Protein AF-A0A1J3JNK0-F1 (afdb_monomer_lite)

pLDDT: mean 93.47, std 9.82, range [40.12, 98.88]

Secondary structure (DSSP, 8-state):
-TTTHHHHHHHHHTTTTTGGGS--EEEE-EEE-TTS-EEE---HHHHHHHHHHHHHHHT-S-EEEEEESS--SSS-HHHHHHHHHHHHHTTSEEEEEEES--HHHHHHHHHHS-EEEEE--

Organism: Noccaea caerulescens (NCBI:txid107243)

Foldseek 3Di:
DPPLVVLLVLLVVCPPPVVVVDQAEDEDFWDADPVRDIDGDLALVRLVVVLVSSCVSSVHQAHAEYEHADDDPVDQLLRSLVNVVVCCVVRNYVAYEYEPDDPVSQVSSCVNPNHPYYHYD

Structure (mmCIF, N/CA/C/O backbone):
data_AF-A0A1J3JNK0-F1
#
_entry.id   AF-A0A1J3JNK0-F1
#
loop_
_atom_site.group_PDB
_atom_site.id
_atom_site.type_symbol
_atom_site.label_atom_id
_atom_site.label_alt_id
_atom_site.label_comp_id
_atom_site.label_asym_id
_atom_site.label_entity_id
_atom_site.label_seq_id
_atom_site.pdbx_PDB_ins_code
_atom_site.Cartn_x
_atom_site.Cartn_y
_atom_site.Cartn_z
_atom_site.occupancy
_atom_site.B_iso_or_equiv
_atom_site.auth_seq_id
_atom_site.auth_comp_id
_atom_site.auth_asym_id
_atom_site.auth_atom_id
_atom_site.pdbx_PDB_model_num
ATOM 1 N N . TYR A 1 1 ? 0.951 12.236 2.589 1.00 40.12 1 TYR A N 1
ATOM 2 C CA . TYR A 1 1 ? 0.675 13.682 2.727 1.00 40.12 1 TYR A CA 1
ATOM 3 C C . TYR A 1 1 ? 1.169 14.125 4.089 1.00 40.12 1 TYR A C 1
ATOM 5 O O . TYR A 1 1 ? 0.855 13.430 5.047 1.00 40.12 1 TYR A O 1
ATOM 13 N N . GLY A 1 2 ? 1.976 15.198 4.141 1.00 42.94 2 GLY A N 1
ATOM 14 C CA . GLY A 1 2 ? 2.879 15.513 5.264 1.00 42.94 2 GLY A CA 1
ATOM 15 C C . GLY A 1 2 ? 3.931 14.408 5.473 1.00 42.94 2 GLY A C 1
ATOM 16 O O . GLY A 1 2 ? 3.613 13.241 5.225 1.00 42.94 2 GLY A O 1
ATOM 17 N N . PRO A 1 3 ? 5.183 14.690 5.878 1.00 57.22 3 PRO A N 1
ATOM 18 C CA . PRO A 1 3 ? 6.019 13.629 6.422 1.00 57.22 3 PRO A CA 1
ATOM 19 C C . PRO A 1 3 ? 5.355 13.160 7.725 1.00 57.22 3 PRO A C 1
ATOM 21 O O . PRO A 1 3 ? 5.449 13.811 8.757 1.00 57.22 3 PRO A O 1
ATOM 24 N N . GLU A 1 4 ? 4.591 12.069 7.625 1.00 62.75 4 GLU A N 1
ATOM 25 C CA . GLU A 1 4 ? 4.034 11.268 8.727 1.00 62.75 4 GLU A CA 1
ATOM 26 C C . GLU A 1 4 ? 2.940 11.906 9.608 1.00 62.75 4 GLU A C 1
ATOM 28 O O . GLU A 1 4 ? 2.212 11.192 10.297 1.00 62.75 4 GLU A O 1
ATOM 33 N N . THR A 1 5 ? 2.747 13.224 9.563 1.00 74.69 5 THR A N 1
ATOM 34 C CA . THR A 1 5 ? 1.834 13.937 10.475 1.00 74.69 5 THR A CA 1
ATOM 35 C C . THR A 1 5 ? 0.345 13.689 10.223 1.00 74.69 5 THR A C 1
ATOM 37 O O . THR A 1 5 ? -0.439 13.689 11.173 1.00 74.69 5 THR A O 1
ATOM 40 N N . ASN A 1 6 ? -0.069 13.423 8.980 1.00 79.44 6 ASN A N 1
ATOM 41 C CA . ASN A 1 6 ? -1.487 13.192 8.680 1.00 79.44 6 ASN A CA 1
ATOM 42 C C . ASN A 1 6 ? -2.008 11.862 9.230 1.00 79.44 6 ASN A C 1
ATOM 44 O O . ASN A 1 6 ? -3.151 11.804 9.676 1.00 79.44 6 ASN A O 1
ATOM 48 N N . GLU A 1 7 ? -1.197 10.802 9.231 1.00 81.88 7 GLU A N 1
ATOM 49 C CA . GLU A 1 7 ? -1.622 9.518 9.807 1.00 81.88 7 GLU A CA 1
ATOM 50 C C . GLU A 1 7 ? -1.818 9.637 11.323 1.00 81.88 7 GLU A C 1
ATOM 52 O O . GLU A 1 7 ? -2.781 9.098 11.858 1.00 81.88 7 GLU A O 1
ATOM 57 N N . LEU A 1 8 ? -0.994 10.439 12.005 1.00 80.12 8 LEU A N 1
ATOM 58 C CA . LEU A 1 8 ? -1.169 10.732 13.431 1.00 80.12 8 LEU A CA 1
ATOM 59 C C . LEU A 1 8 ? -2.434 11.558 13.717 1.00 80.12 8 LEU A C 1
ATOM 61 O O . LEU A 1 8 ? -3.064 11.389 14.762 1.00 80.12 8 LEU A O 1
ATOM 65 N N . LEU A 1 9 ? -2.817 12.462 12.810 1.00 82.12 9 LEU A N 1
ATOM 66 C CA . LEU A 1 9 ? -4.070 13.209 12.929 1.00 82.12 9 LEU A CA 1
ATOM 67 C C . LEU A 1 9 ? -5.280 12.281 12.757 1.00 82.12 9 LEU A C 1
ATOM 69 O O . LEU A 1 9 ? -6.199 12.322 13.575 1.00 82.12 9 LEU A O 1
ATOM 73 N N . LEU A 1 10 ? -5.249 11.410 11.744 1.00 81.88 10 LEU A N 1
ATOM 74 C CA . LEU A 1 10 ? -6.286 10.398 11.534 1.00 81.88 10 LEU A CA 1
ATOM 75 C C . LEU A 1 10 ? -6.385 9.448 12.729 1.00 81.88 10 LEU A C 1
ATOM 77 O O . LEU A 1 10 ? -7.488 9.184 13.191 1.00 81.88 10 LEU A O 1
ATOM 81 N N . ALA A 1 11 ? -5.259 9.019 13.305 1.00 83.00 11 ALA A N 1
ATOM 82 C CA . ALA A 1 11 ? -5.243 8.173 14.498 1.00 83.00 11 ALA A CA 1
ATOM 83 C C . ALA A 1 11 ? -6.044 8.774 15.662 1.00 83.00 11 ALA A C 1
ATOM 85 O O . ALA A 1 11 ? -6.719 8.055 16.392 1.00 83.00 11 ALA A O 1
ATOM 86 N N . LYS A 1 12 ? -5.996 10.102 15.840 1.00 84.12 12 LYS A N 1
ATOM 87 C CA . LYS A 1 12 ? -6.796 10.794 16.861 1.00 84.12 12 LYS A CA 1
ATOM 88 C C . LYS A 1 12 ? -8.284 10.796 16.512 1.00 84.12 12 LYS A C 1
ATOM 90 O O . LYS A 1 12 ? -9.093 10.595 17.407 1.00 84.12 12 LYS A O 1
ATOM 95 N N . ALA A 1 13 ? -8.626 10.996 15.241 1.00 84.00 13 ALA A N 1
ATOM 96 C CA . ALA A 1 13 ? -10.010 11.029 14.766 1.00 84.00 13 ALA A CA 1
ATOM 97 C C . ALA A 1 13 ? -10.693 9.648 14.759 1.00 84.00 13 ALA A C 1
ATOM 99 O O . ALA A 1 13 ? -11.911 9.570 14.854 1.00 84.00 13 ALA A O 1
ATOM 100 N N . LEU A 1 14 ? -9.920 8.562 14.658 1.00 87.38 14 LEU A N 1
ATOM 101 C CA . LEU A 1 14 ? -10.429 7.185 14.625 1.00 87.38 14 LEU A CA 1
ATOM 102 C C . LEU A 1 14 ? -10.759 6.607 16.012 1.00 87.38 14 LEU A C 1
ATOM 104 O O . LEU A 1 14 ? -11.287 5.496 16.095 1.00 87.38 14 LEU A O 1
ATOM 108 N N . LYS A 1 15 ? -10.442 7.331 17.093 1.00 84.62 15 LYS A N 1
ATOM 109 C CA . LYS A 1 15 ? -10.753 6.928 18.473 1.00 84.62 15 LYS A CA 1
ATOM 110 C C . LYS A 1 15 ? -12.264 6.918 18.731 1.00 84.62 15 LYS A C 1
ATOM 112 O O . LYS A 1 15 ? -13.059 7.270 17.866 1.00 84.62 15 LYS A O 1
ATOM 117 N N . ASP A 1 16 ? -12.657 6.475 19.922 1.00 87.81 16 ASP A N 1
ATOM 118 C CA . ASP A 1 16 ? -14.047 6.516 20.404 1.00 87.81 16 ASP A CA 1
ATOM 119 C C . ASP A 1 16 ? -15.045 5.776 19.489 1.00 87.81 16 ASP A C 1
ATOM 121 O O . ASP A 1 16 ? -16.204 6.160 19.328 1.00 87.81 16 ASP A O 1
ATOM 125 N N . GLY A 1 17 ? -14.565 4.690 18.877 1.00 86.31 17 GLY A N 1
ATOM 126 C CA . GLY A 1 17 ? -15.346 3.780 18.041 1.00 86.31 17 GLY A CA 1
ATOM 127 C C . GLY A 1 17 ? -15.666 4.292 16.635 1.00 86.31 17 GLY A C 1
ATOM 128 O O . GLY A 1 17 ? -16.572 3.788 15.970 1.00 86.31 17 GLY A O 1
ATOM 129 N N . PHE A 1 18 ? -14.957 5.319 16.156 1.00 90.44 18 PHE A N 1
ATOM 130 C CA . PHE A 1 18 ? -15.099 5.781 14.773 1.00 90.44 18 PHE A CA 1
ATOM 131 C C . PHE A 1 18 ? -14.403 4.871 13.764 1.00 90.44 18 PHE A C 1
ATOM 133 O O . PHE A 1 18 ? -14.825 4.831 12.609 1.00 90.44 18 PHE A O 1
ATOM 140 N N . ARG A 1 19 ? -13.377 4.117 14.179 1.00 92.75 19 ARG A N 1
ATOM 141 C CA . ARG A 1 19 ? -12.633 3.213 13.293 1.00 92.75 19 ARG A CA 1
ATOM 142 C C . ARG A 1 19 ? -13.536 2.228 12.549 1.00 92.75 19 ARG A C 1
ATOM 144 O O . ARG A 1 19 ? -13.344 2.032 11.354 1.00 92.75 19 ARG A O 1
ATOM 151 N N . GLU A 1 20 ? -14.507 1.634 13.227 1.00 90.31 20 GLU A N 1
ATOM 152 C CA . GLU A 1 20 ? -15.468 0.675 12.667 1.00 90.31 20 GLU A CA 1
ATOM 153 C C . GLU A 1 20 ? -16.560 1.320 11.798 1.00 90.31 20 GLU A C 1
ATOM 155 O O . GLU A 1 20 ? -17.315 0.608 11.141 1.00 90.31 20 GLU A O 1
ATOM 160 N N . LYS A 1 21 ? -16.633 2.655 11.755 1.00 92.81 21 LYS A N 1
ATOM 161 C CA . LYS A 1 21 ? -17.615 3.414 10.963 1.00 92.81 21 LYS A CA 1
ATOM 162 C C . LYS A 1 21 ? -17.041 3.990 9.670 1.00 92.81 21 LYS A C 1
ATOM 164 O O . LYS A 1 21 ? -17.759 4.697 8.968 1.00 92.81 21 LYS A O 1
ATOM 169 N N . VAL A 1 22 ? -15.757 3.757 9.392 1.00 94.25 22 VAL A N 1
ATOM 170 C CA . VAL A 1 22 ? -15.063 4.339 8.238 1.00 94.25 22 VAL A CA 1
ATOM 171 C C . VAL A 1 22 ? -14.145 3.332 7.559 1.00 94.25 22 VAL A C 1
ATOM 173 O O . VAL A 1 22 ? -13.494 2.513 8.211 1.00 94.25 22 VAL A O 1
ATOM 176 N N . GLU A 1 23 ? -14.020 3.460 6.243 1.00 96.44 23 GLU A N 1
ATOM 177 C CA . GLU A 1 23 ? -12.984 2.804 5.460 1.00 96.44 23 GLU A CA 1
ATOM 178 C C . GLU A 1 23 ? -11.713 3.659 5.449 1.00 96.44 23 GLU A C 1
ATOM 180 O O . GLU A 1 23 ? -11.656 4.759 4.893 1.00 96.44 23 GLU A O 1
ATOM 185 N N . LEU A 1 24 ? -10.655 3.140 6.065 1.00 96.38 24 LEU A N 1
ATOM 186 C CA . LEU A 1 24 ? -9.368 3.809 6.151 1.00 96.38 24 LEU A CA 1
ATOM 187 C C . LEU A 1 24 ? -8.508 3.492 4.928 1.00 96.38 24 LEU A C 1
ATOM 189 O O . LEU A 1 24 ? -8.089 2.349 4.728 1.00 96.38 24 LEU A O 1
ATOM 193 N N . ALA A 1 25 ? -8.185 4.529 4.155 1.00 97.38 25 ALA A N 1
ATOM 194 C CA . ALA A 1 25 ? -7.277 4.438 3.022 1.00 97.38 25 ALA A CA 1
ATOM 195 C C . ALA A 1 25 ? -5.970 5.205 3.263 1.00 97.38 25 ALA A C 1
ATOM 197 O O . ALA A 1 25 ? -5.981 6.387 3.610 1.00 97.38 25 ALA A O 1
ATOM 198 N N . THR A 1 26 ? -4.830 4.561 3.014 1.00 97.00 26 THR A N 1
ATOM 199 C CA . THR A 1 26 ? -3.508 5.216 3.013 1.00 97.00 26 THR A CA 1
ATOM 200 C C . THR A 1 26 ? -2.619 4.635 1.909 1.00 97.00 26 THR A C 1
ATOM 202 O O . THR A 1 26 ? -3.039 3.751 1.159 1.00 97.00 26 THR A O 1
ATOM 205 N N . LYS A 1 27 ? -1.421 5.194 1.715 1.00 97.25 27 LYS A N 1
ATOM 206 C CA . LYS A 1 27 ? -0.563 4.899 0.559 1.00 97.25 27 LYS A CA 1
ATOM 207 C C . LYS A 1 27 ? 0.910 4.786 0.943 1.00 97.25 27 LYS A C 1
ATOM 209 O O . LYS A 1 27 ? 1.362 5.492 1.840 1.00 97.25 27 LYS A O 1
ATOM 214 N N . PHE A 1 28 ? 1.668 4.006 0.179 1.00 97.62 28 PHE A N 1
ATOM 215 C CA . PHE A 1 28 ? 3.131 3.920 0.254 1.00 97.62 28 PHE A CA 1
ATOM 216 C C . PHE A 1 28 ? 3.788 4.203 -1.094 1.00 97.62 28 PHE A C 1
ATOM 218 O O . PHE A 1 28 ? 3.117 4.386 -2.104 1.00 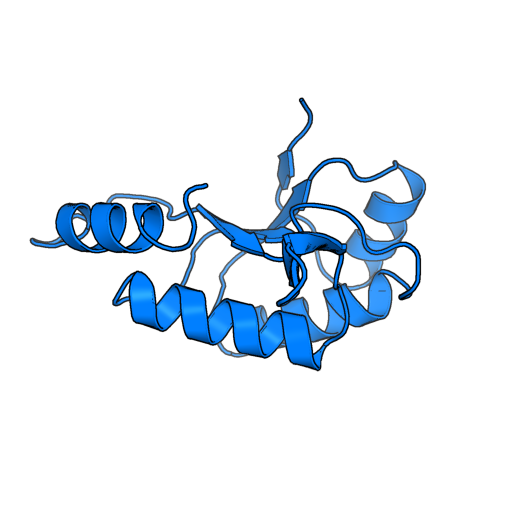97.62 28 PHE A O 1
ATOM 225 N N . GLY A 1 29 ? 5.115 4.212 -1.119 1.00 95.25 29 GLY A N 1
ATOM 226 C CA . GLY A 1 29 ? 5.885 4.136 -2.360 1.00 95.25 29 GLY A CA 1
ATOM 227 C C . GLY A 1 29 ? 6.747 5.358 -2.619 1.00 95.25 29 GLY A C 1
ATOM 228 O O . GLY A 1 29 ? 7.770 5.216 -3.264 1.00 95.25 29 GLY A O 1
ATOM 229 N N . ILE A 1 30 ? 6.396 6.534 -2.092 1.00 94.69 30 ILE A N 1
ATOM 230 C CA . ILE A 1 30 ? 7.244 7.729 -2.203 1.00 94.69 30 ILE A CA 1
ATOM 231 C C . ILE A 1 30 ? 8.230 7.756 -1.036 1.00 94.69 30 ILE A C 1
ATOM 233 O O . ILE A 1 30 ? 7.818 7.790 0.123 1.00 94.69 30 ILE A O 1
ATOM 237 N N . THR A 1 31 ? 9.520 7.797 -1.351 1.00 93.69 31 THR A N 1
ATOM 238 C CA . THR A 1 31 ? 10.613 7.934 -0.382 1.00 93.69 31 THR A CA 1
ATOM 239 C C . THR A 1 31 ? 11.250 9.312 -0.471 1.00 93.69 31 THR A C 1
ATOM 241 O O . THR A 1 31 ? 11.294 9.905 -1.547 1.00 93.69 31 THR A O 1
ATOM 244 N N . LEU A 1 32 ? 11.806 9.783 0.642 1.00 90.50 32 LEU A N 1
ATOM 245 C CA . LEU A 1 32 ? 12.672 10.956 0.696 1.00 90.50 32 LEU A CA 1
ATOM 246 C C . LEU A 1 32 ? 14.022 10.515 1.267 1.00 90.50 32 LEU A C 1
ATOM 248 O O . LEU A 1 32 ? 14.076 9.989 2.378 1.00 90.50 32 LEU A O 1
ATOM 252 N N . SER A 1 33 ? 15.094 10.669 0.498 1.00 87.44 33 SER A N 1
ATOM 253 C CA . SER A 1 33 ? 16.453 10.375 0.955 1.00 87.44 33 SER A CA 1
ATOM 254 C C . SER A 1 33 ? 16.987 11.476 1.878 1.00 87.44 33 SER A C 1
ATOM 256 O O . SER A 1 33 ? 16.424 12.568 1.970 1.00 87.44 33 SER A O 1
ATOM 258 N N . GLN A 1 34 ? 18.102 11.203 2.564 1.00 85.56 34 GLN A N 1
ATOM 259 C CA 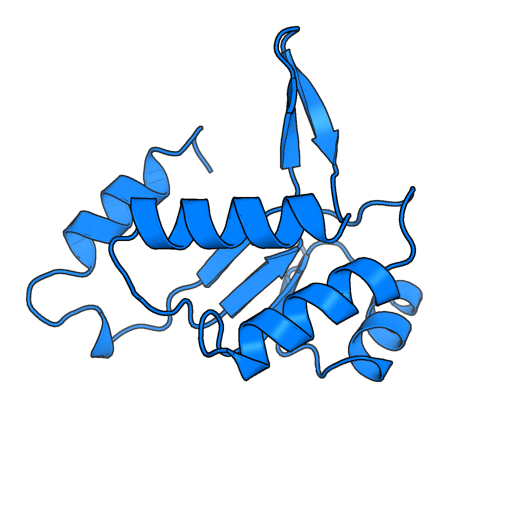. GLN A 1 34 ? 18.734 12.161 3.484 1.00 85.56 34 GLN A CA 1
ATOM 260 C C . GLN A 1 34 ? 19.202 13.451 2.792 1.00 85.56 34 GLN A C 1
ATOM 262 O O . GLN A 1 34 ? 19.210 14.506 3.416 1.00 85.56 34 GLN A O 1
ATOM 267 N N . ASP A 1 35 ? 19.547 13.385 1.504 1.00 90.62 35 ASP A N 1
ATOM 268 C CA . ASP A 1 35 ? 19.893 14.543 0.671 1.00 90.62 35 ASP A CA 1
ATOM 269 C C . ASP A 1 35 ? 18.659 15.257 0.085 1.00 90.62 35 ASP A C 1
ATOM 271 O O . ASP A 1 35 ? 18.790 16.119 -0.782 1.00 90.62 35 ASP A O 1
ATOM 275 N N . GLY A 1 36 ? 17.453 14.910 0.550 1.00 89.31 36 GLY A N 1
ATOM 276 C CA . GLY A 1 36 ? 16.204 15.566 0.169 1.00 89.31 36 GLY A CA 1
ATOM 277 C C . GLY A 1 36 ? 15.677 15.174 -1.212 1.00 89.31 36 GLY A C 1
ATOM 278 O O . GLY A 1 36 ? 14.777 15.840 -1.726 1.00 89.31 36 GLY A O 1
ATOM 279 N N . LYS A 1 37 ? 16.204 14.110 -1.830 1.00 90.81 37 LYS A N 1
ATOM 280 C CA . LYS A 1 37 ? 15.718 13.637 -3.131 1.00 90.81 37 LYS A CA 1
ATOM 281 C C . LYS A 1 37 ? 14.525 12.708 -2.967 1.00 90.81 37 LYS A C 1
ATOM 283 O O . LYS A 1 37 ? 14.501 11.813 -2.122 1.00 90.81 37 LYS A O 1
ATOM 288 N N . PHE A 1 38 ? 13.532 12.908 -3.824 1.00 92.94 38 PHE A N 1
ATOM 289 C CA . PHE A 1 38 ? 12.408 11.992 -3.922 1.00 92.94 38 PHE A CA 1
ATOM 290 C C . PHE A 1 38 ? 12.804 10.735 -4.695 1.00 92.94 38 PHE A C 1
ATOM 292 O O . PHE A 1 38 ? 13.511 10.802 -5.699 1.00 92.94 38 PHE A O 1
ATOM 299 N N . GLY A 1 39 ? 12.301 9.598 -4.233 1.00 95.00 39 GLY A N 1
ATOM 300 C CA . GLY A 1 39 ? 12.404 8.310 -4.907 1.00 95.00 39 GLY A CA 1
ATOM 301 C C . GLY A 1 39 ? 11.072 7.573 -4.877 1.00 95.00 39 GLY A C 1
ATOM 302 O O . GLY A 1 39 ? 10.136 7.980 -4.179 1.00 95.00 39 GLY A O 1
ATOM 303 N N . ILE A 1 40 ? 10.994 6.491 -5.648 1.00 97.06 40 ILE A N 1
ATOM 304 C CA . ILE A 1 40 ? 9.855 5.578 -5.646 1.00 97.06 40 ILE A CA 1
ATOM 305 C C . ILE A 1 40 ? 10.380 4.180 -5.332 1.00 97.06 40 ILE A C 1
ATOM 307 O O . ILE A 1 40 ? 11.356 3.760 -5.947 1.00 97.06 40 ILE A O 1
ATOM 311 N N . ARG A 1 41 ? 9.750 3.483 -4.383 1.00 97.75 41 ARG A N 1
ATOM 312 C CA . ARG A 1 41 ? 10.087 2.102 -4.021 1.00 97.75 41 ARG A CA 1
ATOM 313 C C . ARG A 1 41 ? 8.859 1.201 -4.005 1.00 97.75 41 ARG A C 1
ATOM 315 O O . ARG A 1 41 ? 7.857 1.511 -3.359 1.00 97.75 41 ARG A O 1
ATOM 322 N N . GLY A 1 42 ? 8.958 0.083 -4.716 1.00 97.75 42 GLY A N 1
ATOM 323 C CA . GLY A 1 42 ? 7.955 -0.982 -4.789 1.00 97.75 42 GLY A CA 1
ATOM 324 C C . GLY A 1 42 ? 8.489 -2.361 -4.402 1.00 97.75 42 GLY A C 1
ATOM 325 O O . GLY A 1 42 ? 7.763 -3.344 -4.504 1.00 97.75 42 GLY A O 1
ATOM 326 N N . ASP A 1 43 ? 9.742 -2.466 -3.959 1.00 98.44 43 ASP A N 1
ATOM 327 C CA . ASP A 1 43 ? 10.300 -3.731 -3.489 1.00 98.44 43 ASP A CA 1
ATOM 328 C C . ASP A 1 43 ? 9.561 -4.260 -2.247 1.00 98.44 43 ASP A C 1
ATOM 330 O O . ASP A 1 43 ? 9.056 -3.497 -1.421 1.00 98.44 43 ASP A O 1
ATOM 334 N N . ALA A 1 44 ? 9.506 -5.587 -2.110 1.00 98.38 44 ALA A N 1
ATOM 335 C CA . ALA A 1 44 ? 8.736 -6.255 -1.060 1.00 98.38 44 ALA A CA 1
ATOM 336 C C . ALA A 1 44 ? 9.148 -5.825 0.364 1.00 98.38 44 ALA A C 1
ATOM 338 O O . ALA A 1 44 ? 8.294 -5.620 1.227 1.00 98.38 44 ALA A O 1
ATOM 339 N N . GLU A 1 45 ? 10.445 -5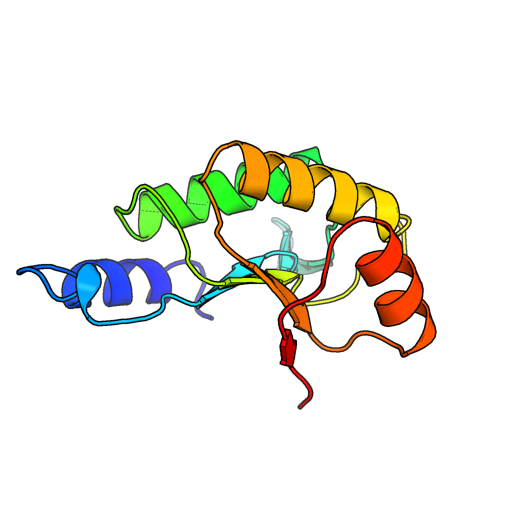.631 0.616 1.00 98.31 45 GLU A N 1
ATOM 340 C CA . GLU A 1 45 ? 10.930 -5.173 1.922 1.00 98.31 45 GLU A CA 1
ATOM 341 C C . GLU A 1 45 ? 10.372 -3.781 2.265 1.00 98.31 45 GLU A C 1
ATOM 343 O O . GLU A 1 45 ? 9.884 -3.540 3.378 1.00 98.31 45 GLU A O 1
ATOM 348 N N . TYR A 1 46 ? 10.375 -2.866 1.291 1.00 98.19 46 TYR A N 1
ATOM 349 C CA . TYR A 1 46 ? 9.798 -1.540 1.467 1.00 98.19 46 TYR A CA 1
ATOM 350 C C . TYR A 1 46 ? 8.287 -1.573 1.673 1.00 98.19 46 TYR A C 1
ATOM 352 O O . TYR A 1 46 ? 7.787 -0.931 2.594 1.00 98.19 46 TYR A O 1
ATOM 360 N N . VAL A 1 47 ? 7.559 -2.331 0.846 1.00 98.56 47 VAL A N 1
ATOM 361 C CA . VAL A 1 47 ? 6.097 -2.477 0.950 1.00 98.56 47 VAL A CA 1
ATOM 362 C C . VAL A 1 47 ? 5.710 -2.875 2.373 1.00 98.56 47 VAL A C 1
ATOM 364 O O . VAL A 1 47 ? 4.863 -2.231 2.997 1.00 98.56 47 VAL A O 1
ATOM 367 N N . ARG A 1 48 ? 6.376 -3.900 2.918 1.00 98.69 48 ARG A N 1
ATOM 368 C CA . ARG A 1 48 ? 6.115 -4.371 4.276 1.00 98.69 48 ARG A CA 1
ATOM 369 C C . ARG A 1 48 ? 6.455 -3.321 5.318 1.00 98.69 48 ARG A C 1
ATOM 371 O O . ARG A 1 48 ? 5.600 -2.970 6.126 1.00 98.69 48 ARG A O 1
ATOM 378 N N . SER A 1 49 ? 7.683 -2.808 5.305 1.00 98.25 49 SER A N 1
ATOM 379 C CA . SER A 1 49 ? 8.127 -1.841 6.315 1.00 98.25 49 SER A CA 1
ATOM 380 C C . SER A 1 49 ? 7.269 -0.569 6.322 1.00 98.25 49 SER A C 1
ATOM 382 O O . SER A 1 49 ? 6.933 -0.069 7.400 1.00 98.25 49 SER A O 1
ATOM 384 N N . ALA A 1 50 ? 6.832 -0.098 5.151 1.00 98.06 50 ALA A N 1
ATOM 385 C CA . ALA A 1 50 ? 5.901 1.016 5.016 1.00 98.06 50 ALA A CA 1
ATOM 386 C C . ALA A 1 50 ? 4.516 0.689 5.599 1.00 98.06 50 ALA A C 1
ATOM 388 O O . ALA A 1 50 ? 3.955 1.522 6.315 1.00 98.06 50 ALA A O 1
ATOM 389 N N . CYS A 1 51 ? 3.987 -0.515 5.354 1.00 98.56 51 CYS A N 1
ATOM 390 C CA . CYS A 1 51 ? 2.698 -0.944 5.901 1.00 98.56 51 CYS A CA 1
ATOM 391 C C . CYS A 1 51 ? 2.735 -1.001 7.431 1.00 98.56 51 CYS A C 1
ATOM 393 O O . CYS A 1 51 ? 1.881 -0.406 8.088 1.00 98.56 51 CYS A O 1
ATOM 395 N N . GLU A 1 52 ? 3.756 -1.639 8.015 1.00 98.38 52 GLU A N 1
ATOM 396 C CA . GLU A 1 52 ? 3.910 -1.693 9.475 1.00 98.38 52 GLU A CA 1
ATOM 397 C C . GLU A 1 52 ? 4.038 -0.292 10.085 1.00 98.38 52 GLU A C 1
ATOM 399 O O . GLU A 1 52 ? 3.511 -0.020 11.164 1.00 98.38 52 GLU A O 1
ATOM 404 N N . ALA A 1 53 ? 4.750 0.613 9.408 1.00 96.75 53 ALA A N 1
ATOM 405 C CA . ALA A 1 53 ? 4.906 1.984 9.870 1.00 96.75 53 ALA A CA 1
ATOM 406 C C . ALA A 1 53 ? 3.573 2.747 9.851 1.00 96.75 53 ALA A C 1
ATOM 408 O O . ALA A 1 53 ? 3.254 3.421 10.831 1.00 96.75 53 ALA A O 1
ATOM 409 N N . SER A 1 54 ? 2.772 2.597 8.791 1.00 97.31 54 SER A N 1
ATOM 410 C CA . SER A 1 54 ? 1.428 3.179 8.719 1.00 97.31 54 SER A CA 1
ATOM 411 C C . SER A 1 54 ? 0.510 2.628 9.807 1.00 97.31 54 SER A C 1
ATOM 413 O O . SER A 1 54 ? -0.111 3.416 10.514 1.00 97.31 54 SER A O 1
ATOM 415 N N . LEU A 1 55 ? 0.474 1.306 10.016 1.00 97.00 55 LEU A N 1
ATOM 416 C CA . LEU A 1 55 ? -0.316 0.681 11.087 1.00 97.00 55 LEU A CA 1
ATOM 417 C C . LEU A 1 55 ? 0.044 1.250 12.466 1.00 97.00 55 LEU A C 1
ATOM 419 O O . LEU A 1 55 ? -0.844 1.646 13.224 1.00 97.00 55 LEU A O 1
ATOM 423 N N . ARG A 1 56 ? 1.347 1.380 12.762 1.00 96.00 56 ARG A N 1
ATOM 424 C CA . ARG A 1 56 ? 1.827 1.987 14.014 1.00 96.00 56 ARG A CA 1
ATOM 425 C C . ARG A 1 56 ? 1.399 3.444 14.163 1.00 96.00 56 ARG A C 1
ATOM 427 O O . ARG A 1 56 ? 0.918 3.815 15.228 1.00 96.00 56 ARG A O 1
ATOM 434 N N . ARG A 1 57 ? 1.562 4.271 13.124 1.00 94.50 57 ARG A N 1
ATOM 435 C CA . ARG A 1 57 ? 1.190 5.699 13.177 1.00 94.50 57 ARG A CA 1
ATOM 436 C C . ARG A 1 57 ? -0.318 5.897 13.299 1.00 94.50 57 ARG A C 1
ATOM 438 O O . ARG A 1 57 ? -0.751 6.789 14.019 1.00 94.50 57 ARG A O 1
ATOM 445 N N . LEU A 1 58 ? -1.102 5.058 12.627 1.00 93.62 58 LEU A N 1
ATOM 446 C CA . LEU A 1 58 ? -2.564 5.081 12.673 1.00 93.62 58 LEU A CA 1
ATOM 447 C C . LEU A 1 58 ? -3.121 4.482 13.974 1.00 93.62 58 LEU A C 1
ATOM 449 O O . LEU A 1 58 ? -4.260 4.773 14.330 1.00 93.62 58 LEU A O 1
ATOM 453 N N . GLY A 1 59 ? -2.337 3.665 14.685 1.00 94.56 59 GLY A N 1
ATOM 454 C CA . GLY A 1 59 ? -2.779 2.972 15.895 1.00 94.56 59 GLY A CA 1
ATOM 455 C C . GLY A 1 59 ? -3.848 1.911 15.616 1.00 94.56 59 GLY A C 1
ATOM 456 O O . GLY A 1 59 ? -4.725 1.697 16.448 1.00 94.56 59 GLY A O 1
ATOM 457 N N . VAL A 1 60 ? -3.800 1.274 14.441 1.00 95.38 60 VAL A N 1
ATOM 458 C CA . VAL A 1 60 ? -4.775 0.264 13.999 1.00 95.38 60 VAL A CA 1
ATOM 459 C C . VAL A 1 60 ? -4.077 -1.048 13.661 1.00 95.38 60 VAL A C 1
ATOM 461 O O . VAL A 1 60 ? -2.897 -1.070 13.321 1.00 95.38 60 VAL A O 1
ATOM 464 N N . THR A 1 61 ? -4.818 -2.150 13.717 1.00 96.12 61 THR A N 1
ATOM 465 C CA . THR A 1 61 ? -4.316 -3.481 13.343 1.00 96.12 61 THR A CA 1
ATOM 466 C C . THR A 1 61 ? -4.504 -3.799 11.860 1.00 96.12 61 THR A C 1
ATOM 468 O O . THR A 1 61 ? -3.833 -4.688 11.346 1.00 96.12 61 THR A O 1
ATOM 471 N N . SER A 1 62 ? -5.392 -3.072 11.168 1.00 98.00 62 SER A N 1
ATOM 472 C CA . SER A 1 62 ? -5.706 -3.290 9.755 1.00 98.00 62 SER A CA 1
ATOM 473 C C . SER A 1 62 ? -6.093 -1.990 9.038 1.00 98.00 62 SER A C 1
ATOM 475 O O . SER A 1 62 ? -6.825 -1.158 9.591 1.00 98.00 62 SER A O 1
ATOM 477 N N . ILE A 1 63 ? -5.622 -1.830 7.799 1.00 98.56 63 ILE A N 1
ATOM 478 C CA . ILE A 1 63 ? -5.980 -0.750 6.862 1.00 98.56 63 ILE A CA 1
ATOM 479 C C . ILE A 1 63 ? -6.987 -1.299 5.847 1.00 98.56 63 ILE A C 1
ATOM 481 O O . ILE A 1 63 ? -6.784 -2.373 5.289 1.00 98.56 63 ILE A O 1
ATOM 485 N N . ASP A 1 64 ? -8.066 -0.573 5.560 1.00 98.56 64 ASP A N 1
ATOM 486 C CA . ASP A 1 64 ? -9.074 -1.087 4.629 1.00 98.56 64 ASP A CA 1
ATOM 487 C C . ASP A 1 64 ? -8.557 -1.067 3.189 1.00 98.56 64 ASP A C 1
ATOM 489 O O . ASP A 1 64 ? -8.621 -2.088 2.516 1.00 98.56 64 ASP A O 1
ATOM 493 N N . LEU A 1 65 ? -7.975 0.041 2.725 1.00 98.69 65 LEU A N 1
ATOM 494 C CA . LEU A 1 65 ? -7.474 0.156 1.354 1.00 98.69 65 LEU A CA 1
ATOM 495 C C . LEU A 1 65 ? -6.059 0.735 1.313 1.00 98.69 65 LEU A C 1
ATOM 497 O O . LEU A 1 65 ? -5.821 1.876 1.714 1.00 98.69 65 LEU A O 1
ATOM 501 N N . TYR A 1 66 ? -5.113 -0.045 0.798 1.00 98.69 66 TYR A N 1
ATOM 502 C CA . TYR A 1 66 ? -3.707 0.340 0.751 1.00 98.69 66 TYR A CA 1
ATOM 503 C C . TYR A 1 66 ? -3.216 0.502 -0.685 1.00 98.69 66 TYR A C 1
ATOM 505 O O . TYR A 1 66 ? -3.316 -0.417 -1.499 1.00 98.69 66 TYR A O 1
ATOM 513 N N . TYR A 1 67 ? -2.700 1.691 -1.001 1.00 98.56 67 TYR A N 1
ATOM 514 C CA . TYR A 1 67 ? -2.276 2.038 -2.356 1.00 98.56 67 TYR A CA 1
ATOM 515 C C . TYR A 1 67 ? -0.761 2.027 -2.532 1.00 98.56 67 TYR A C 1
ATOM 517 O O . TYR A 1 67 ? -0.048 2.636 -1.731 1.00 98.56 67 TYR A O 1
ATOM 525 N N . GLN A 1 68 ? -0.289 1.527 -3.676 1.00 98.12 68 GLN A N 1
ATOM 526 C CA . GLN A 1 68 ? 0.970 2.026 -4.233 1.00 98.12 68 GLN A CA 1
ATOM 527 C C . GLN A 1 68 ? 0.724 3.424 -4.828 1.00 98.12 68 GLN A C 1
ATOM 529 O O . GLN A 1 68 ? -0.038 3.585 -5.780 1.00 98.12 68 GLN A O 1
ATOM 534 N N . HIS A 1 69 ? 1.341 4.450 -4.240 1.00 96.50 69 HIS A N 1
ATOM 535 C CA . HIS A 1 69 ? 1.106 5.863 -4.561 1.00 96.50 69 HIS A CA 1
ATOM 536 C C . HIS A 1 69 ? 1.686 6.270 -5.922 1.00 96.50 69 HIS A C 1
ATOM 538 O O . HIS A 1 69 ? 1.107 7.091 -6.633 1.00 96.50 69 HIS A O 1
ATOM 544 N N . ARG A 1 70 ? 2.846 5.715 -6.273 1.00 96.38 70 ARG A N 1
ATOM 545 C CA . ARG A 1 70 ? 3.490 5.859 -7.579 1.00 96.38 70 ARG A CA 1
ATOM 546 C C . ARG A 1 70 ? 4.128 4.530 -7.950 1.00 96.38 70 ARG A C 1
ATOM 548 O O . ARG A 1 70 ? 4.676 3.851 -7.080 1.00 96.38 70 ARG A O 1
ATOM 555 N N . ILE A 1 71 ? 4.031 4.164 -9.224 1.00 97.12 71 ILE A N 1
ATOM 556 C CA . ILE A 1 71 ? 4.587 2.907 -9.721 1.00 97.12 71 ILE A CA 1
ATOM 557 C C . ILE A 1 71 ? 6.110 3.006 -9.756 1.00 97.12 71 ILE A C 1
ATOM 559 O O . ILE A 1 71 ? 6.669 3.899 -10.389 1.00 97.12 71 ILE A O 1
ATOM 563 N N . ASP A 1 72 ? 6.766 2.078 -9.067 1.00 97.38 72 ASP A N 1
ATOM 564 C CA . ASP A 1 72 ? 8.200 1.851 -9.200 1.00 97.38 72 ASP A CA 1
ATOM 565 C C . ASP A 1 72 ? 8.458 1.178 -10.551 1.00 97.38 72 ASP A C 1
ATOM 567 O O . ASP A 1 72 ? 7.960 0.084 -10.810 1.00 97.38 72 ASP A O 1
ATOM 571 N N . THR A 1 73 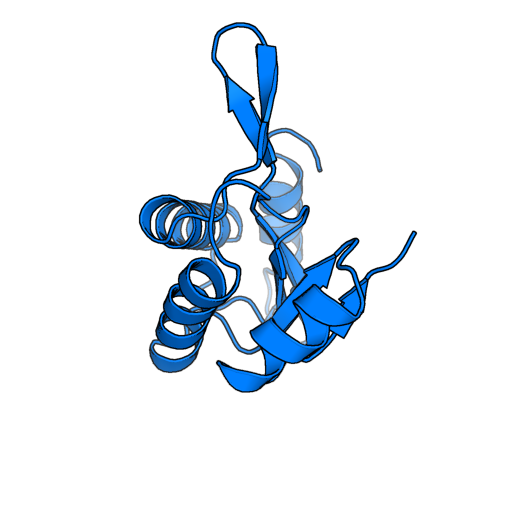? 9.190 1.846 -11.438 1.00 95.94 73 THR A N 1
ATOM 572 C CA . THR A 1 73 ? 9.500 1.332 -12.779 1.00 95.94 73 THR A CA 1
ATOM 573 C C . THR A 1 73 ? 10.751 0.456 -12.812 1.00 95.94 73 THR A C 1
ATOM 575 O O . THR A 1 73 ? 11.045 -0.138 -13.848 1.00 95.94 73 THR A O 1
ATOM 578 N N . THR A 1 74 ? 11.478 0.356 -11.697 1.00 97.44 74 THR A N 1
ATOM 579 C CA . THR A 1 74 ? 12.687 -0.467 -11.557 1.00 97.44 74 THR A CA 1
ATOM 580 C C . THR A 1 74 ? 12.383 -1.877 -11.045 1.00 97.44 74 THR A C 1
ATOM 582 O O . THR A 1 74 ? 13.197 -2.784 -11.213 1.00 97.44 74 THR A O 1
ATOM 585 N N . VAL A 1 75 ? 11.187 -2.084 -10.485 1.00 97.19 75 VAL A N 1
ATOM 586 C CA . VAL A 1 75 ? 10.711 -3.361 -9.942 1.00 97.19 75 VAL A CA 1
ATOM 587 C C . VAL A 1 75 ? 9.494 -3.844 -10.745 1.00 97.19 75 VAL A C 1
ATOM 589 O O . VAL A 1 75 ? 8.570 -3.064 -10.984 1.00 97.19 75 VAL A O 1
ATOM 592 N N . PRO A 1 76 ? 9.427 -5.123 -11.169 1.00 98.31 76 PRO A N 1
ATOM 593 C CA . PRO A 1 76 ? 8.213 -5.668 -11.774 1.00 98.31 76 PRO A CA 1
ATOM 594 C C . PRO A 1 76 ? 7.024 -5.549 -10.815 1.00 98.31 76 PRO A C 1
ATOM 596 O O . PRO A 1 76 ? 7.126 -5.932 -9.651 1.00 98.31 76 PRO A O 1
ATOM 599 N N . ILE A 1 77 ? 5.878 -5.067 -11.303 1.00 98.56 77 ILE A N 1
ATOM 600 C CA . ILE A 1 77 ? 4.692 -4.829 -10.464 1.00 98.56 77 ILE A CA 1
ATOM 601 C C . ILE A 1 77 ? 4.221 -6.086 -9.713 1.00 98.56 77 ILE A C 1
ATOM 603 O O . ILE A 1 77 ? 3.660 -5.987 -8.626 1.00 98.56 77 ILE A O 1
ATOM 607 N N . GLU A 1 78 ? 4.483 -7.274 -10.256 1.00 98.75 78 GLU A N 1
ATOM 608 C CA . GLU A 1 78 ? 4.164 -8.560 -9.641 1.00 98.75 78 GLU A CA 1
ATOM 609 C C . GLU A 1 78 ? 4.916 -8.788 -8.325 1.00 98.75 78 GLU A C 1
ATOM 611 O O . GLU A 1 78 ? 4.381 -9.447 -7.436 1.00 98.75 78 GLU A O 1
ATOM 616 N N . VAL A 1 79 ? 6.118 -8.221 -8.166 1.00 98.75 79 VAL A N 1
ATOM 617 C CA . VAL A 1 79 ? 6.879 -8.285 -6.908 1.00 98.75 79 VAL A CA 1
ATOM 618 C C . VAL A 1 79 ? 6.166 -7.472 -5.832 1.00 98.75 79 VAL A C 1
ATOM 620 O O . VAL A 1 79 ? 5.887 -7.998 -4.754 1.00 98.75 79 VAL A O 1
ATOM 623 N N . THR A 1 80 ? 5.796 -6.225 -6.143 1.00 98.81 80 THR A N 1
ATOM 624 C CA . THR A 1 80 ? 5.023 -5.370 -5.234 1.00 98.81 80 THR A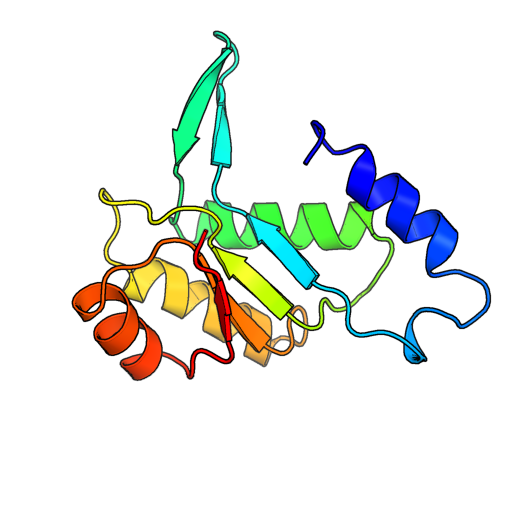 CA 1
ATOM 625 C C . THR A 1 80 ? 3.703 -6.036 -4.853 1.00 98.81 80 THR A C 1
ATOM 627 O O . THR A 1 80 ? 3.348 -6.125 -3.678 1.00 98.81 80 THR A O 1
ATOM 630 N N . MET A 1 81 ? 2.976 -6.539 -5.854 1.00 98.81 81 MET A N 1
ATOM 631 C CA . MET A 1 81 ? 1.678 -7.184 -5.667 1.00 98.81 81 MET A CA 1
ATOM 632 C C . MET A 1 81 ? 1.774 -8.492 -4.891 1.00 98.81 81 MET A C 1
ATOM 634 O O . MET A 1 81 ? 0.870 -8.800 -4.120 1.00 98.81 81 MET A O 1
ATOM 638 N N . GLY A 1 82 ? 2.863 -9.243 -5.057 1.00 98.81 82 GLY A N 1
ATOM 639 C CA . GLY A 1 82 ? 3.125 -10.444 -4.277 1.00 98.81 82 GLY A CA 1
ATOM 640 C C . GLY A 1 82 ? 3.226 -10.139 -2.785 1.00 98.81 82 GLY A C 1
ATOM 641 O O . GLY A 1 82 ? 2.672 -10.876 -1.974 1.00 98.81 82 GLY A O 1
ATOM 642 N N . GLU A 1 83 ? 3.865 -9.029 -2.412 1.00 98.88 83 GLU A N 1
ATOM 643 C CA . GLU A 1 83 ? 3.942 -8.633 -1.007 1.00 98.88 83 GLU A CA 1
ATOM 644 C C . GLU A 1 83 ? 2.622 -8.064 -0.478 1.00 98.88 83 GLU A C 1
ATOM 646 O O . GLU A 1 83 ? 2.195 -8.414 0.621 1.00 98.88 83 GLU A O 1
ATOM 651 N N . LEU A 1 84 ? 1.924 -7.252 -1.277 1.00 98.88 84 LEU A N 1
ATOM 652 C CA . LEU A 1 84 ? 0.593 -6.759 -0.919 1.00 98.88 84 LEU A CA 1
ATOM 653 C C . LEU A 1 84 ? -0.406 -7.906 -0.718 1.00 98.88 84 LEU A C 1
ATOM 655 O O . LEU A 1 84 ? -1.192 -7.870 0.223 1.00 98.88 84 LEU A O 1
ATOM 659 N N . LYS A 1 85 ? -0.336 -8.957 -1.542 1.00 98.88 85 LYS A N 1
ATOM 660 C CA . LYS A 1 85 ? -1.139 -10.172 -1.371 1.00 98.88 85 LYS A CA 1
ATOM 661 C C . LYS A 1 85 ? -0.897 -10.827 -0.008 1.00 98.88 85 LYS A C 1
ATOM 663 O O . LYS A 1 85 ? -1.867 -11.155 0.665 1.00 98.88 85 LYS A O 1
ATOM 668 N N . LYS A 1 86 ? 0.360 -10.969 0.430 1.00 98.88 86 LYS A N 1
ATOM 669 C CA . LYS A 1 86 ? 0.661 -11.513 1.769 1.00 98.88 86 LYS A CA 1
ATOM 670 C C . LYS A 1 86 ? 0.077 -10.639 2.875 1.00 98.88 86 LYS A C 1
ATOM 672 O O . LYS A 1 86 ? -0.500 -11.153 3.822 1.00 98.88 86 LYS A O 1
ATOM 677 N N . LEU A 1 87 ? 0.173 -9.313 2.742 1.00 98.88 87 LEU A N 1
ATOM 678 C CA . LEU A 1 87 ? -0.423 -8.382 3.707 1.00 98.88 87 LEU A CA 1
ATOM 679 C C . LEU A 1 87 ? -1.955 -8.513 3.780 1.00 98.88 87 LEU A C 1
ATOM 681 O O . LEU A 1 87 ? -2.516 -8.338 4.863 1.00 98.88 87 LEU A O 1
ATOM 685 N N . VAL A 1 88 ? -2.619 -8.838 2.662 1.00 98.81 88 VAL A N 1
ATOM 686 C CA . VAL A 1 88 ? -4.052 -9.188 2.641 1.00 98.81 88 VAL A CA 1
ATOM 687 C C . VAL A 1 88 ? -4.302 -10.500 3.384 1.00 98.81 88 VAL A C 1
ATOM 689 O O . VAL A 1 88 ? -5.165 -10.554 4.256 1.00 98.81 88 VAL A O 1
ATOM 692 N N . GLU A 1 89 ? -3.534 -11.546 3.080 1.00 98.81 89 GLU A N 1
ATOM 693 C CA . GLU A 1 89 ? -3.657 -12.869 3.714 1.00 98.81 89 GLU A CA 1
ATOM 694 C C . GLU A 1 89 ? -3.408 -12.818 5.234 1.00 98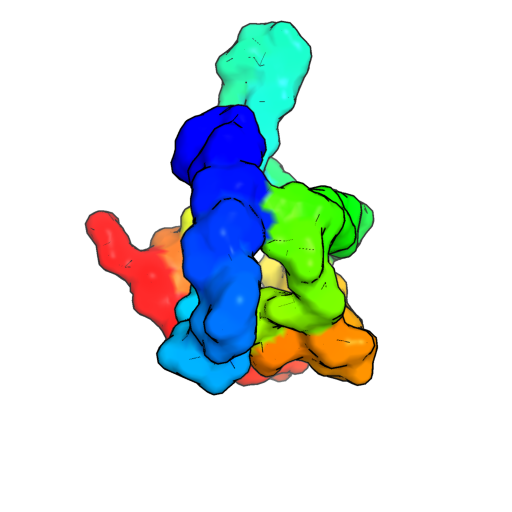.81 89 GLU A C 1
ATOM 696 O O . GLU A 1 89 ? -4.060 -13.525 5.998 1.00 98.81 89 GLU A O 1
ATOM 701 N N . GLU A 1 90 ? -2.518 -11.934 5.687 1.00 98.75 90 GLU A N 1
ATOM 702 C CA . GLU A 1 90 ? -2.236 -11.667 7.103 1.00 98.75 90 GLU A CA 1
ATOM 703 C C . GLU A 1 90 ? -3.274 -10.748 7.781 1.00 98.75 90 GLU A C 1
ATOM 705 O O . GLU A 1 90 ? -3.189 -10.505 8.986 1.00 98.75 90 GLU A O 1
ATOM 710 N N . GLY A 1 91 ? -4.227 -10.186 7.031 1.00 98.62 91 GLY A N 1
ATOM 711 C CA . GLY A 1 91 ? -5.249 -9.266 7.541 1.00 98.62 91 GLY A CA 1
ATOM 712 C C . GLY A 1 91 ? -4.747 -7.856 7.877 1.00 98.62 91 GLY A C 1
ATOM 713 O O . GLY A 1 91 ? -5.500 -7.044 8.425 1.00 98.62 91 GLY A O 1
ATOM 714 N N . LYS A 1 92 ? -3.494 -7.528 7.536 1.00 98.69 92 LYS A N 1
ATOM 715 C CA . LYS A 1 92 ? -2.895 -6.199 7.760 1.00 98.69 92 LYS A CA 1
ATOM 716 C C . LYS A 1 92 ? -3.497 -5.136 6.854 1.00 98.69 92 LYS A C 1
ATOM 718 O O . LYS A 1 92 ? -3.604 -3.972 7.245 1.00 98.69 92 LYS A O 1
ATOM 723 N N . ILE A 1 93 ? -3.916 -5.545 5.662 1.00 98.81 93 ILE A N 1
ATOM 724 C CA . ILE A 1 93 ? -4.717 -4.733 4.751 1.00 98.81 93 ILE A CA 1
ATOM 725 C C . ILE A 1 93 ? -5.909 -5.559 4.260 1.00 98.81 93 ILE A C 1
ATOM 727 O O . ILE A 1 93 ? -5.823 -6.782 4.230 1.00 98.81 93 ILE A O 1
ATOM 731 N N . LYS A 1 94 ? -7.018 -4.926 3.868 1.00 98.50 94 LYS A N 1
ATOM 732 C CA . LYS A 1 94 ? -8.162 -5.653 3.278 1.00 98.50 94 LYS A CA 1
ATOM 733 C C . LYS A 1 94 ? -8.159 -5.608 1.755 1.00 98.50 94 LYS A C 1
ATOM 735 O O . LYS A 1 94 ? -8.440 -6.611 1.108 1.00 98.50 94 LYS A O 1
ATOM 740 N N . TYR A 1 95 ? -7.826 -4.451 1.192 1.00 98.75 95 TYR A N 1
ATOM 741 C CA . TYR A 1 95 ? -7.933 -4.173 -0.234 1.00 98.75 95 TYR A CA 1
ATOM 742 C C . TYR A 1 95 ? -6.682 -3.485 -0.772 1.00 98.75 95 TYR A C 1
ATOM 744 O O . TYR A 1 95 ? -6.015 -2.713 -0.075 1.00 98.75 95 TYR A O 1
ATOM 752 N N . ILE A 1 96 ? -6.400 -3.729 -2.052 1.00 98.81 96 ILE A N 1
ATOM 753 C CA . ILE A 1 96 ? -5.263 -3.146 -2.767 1.00 98.81 96 ILE A CA 1
ATOM 754 C C . ILE A 1 96 ? -5.756 -2.095 -3.759 1.00 98.81 96 ILE A C 1
ATOM 756 O O . ILE A 1 96 ? -6.681 -2.341 -4.540 1.00 98.81 96 ILE A O 1
ATOM 760 N N . GLY A 1 97 ? -5.098 -0.938 -3.764 1.00 98.56 97 GLY A N 1
ATOM 761 C CA . GLY A 1 97 ? -5.285 0.101 -4.769 1.00 98.56 97 GLY A CA 1
ATOM 762 C C . GLY A 1 97 ? -3.995 0.442 -5.516 1.00 98.56 97 GLY A C 1
ATOM 763 O O . GLY A 1 97 ? -2.888 0.245 -5.016 1.00 98.56 97 GLY A O 1
ATOM 764 N N . LEU A 1 98 ? -4.132 1.009 -6.713 1.00 98.25 98 LEU A N 1
ATOM 765 C CA . LEU A 1 98 ? -3.019 1.606 -7.457 1.00 98.25 98 LEU A CA 1
ATOM 766 C C . LEU A 1 98 ? -3.316 3.075 -7.757 1.00 98.25 98 LEU A C 1
ATOM 768 O O . LEU A 1 98 ? -4.469 3.448 -7.963 1.00 98.25 98 LEU A O 1
ATOM 772 N N . SER A 1 99 ? -2.283 3.912 -7.791 1.00 97.19 99 SER A N 1
ATOM 773 C CA . SER A 1 99 ? -2.394 5.312 -8.205 1.00 97.19 99 SER A CA 1
ATOM 774 C C . SER A 1 99 ? -1.448 5.600 -9.366 1.00 97.19 99 SER A C 1
ATOM 776 O O . SER A 1 99 ? -0.303 5.147 -9.354 1.00 97.19 99 SER A O 1
ATOM 778 N N . GLU A 1 100 ? -1.944 6.330 -10.369 1.00 93.94 100 GLU A N 1
ATOM 779 C CA . GLU A 1 100 ? -1.202 6.686 -11.595 1.00 93.94 100 GLU A CA 1
ATOM 780 C C . GLU A 1 100 ? -0.565 5.480 -12.300 1.00 93.94 100 GLU A C 1
ATOM 782 O O . GLU A 1 100 ? 0.585 5.506 -12.743 1.00 93.94 100 GLU A O 1
ATOM 787 N N . ALA A 1 101 ? -1.311 4.378 -12.371 1.00 95.25 101 ALA A N 1
ATOM 788 C CA . ALA A 1 101 ? -0.872 3.162 -13.032 1.00 95.25 101 ALA A CA 1
ATOM 789 C C . ALA A 1 101 ? -1.330 3.133 -14.493 1.00 95.25 101 ALA A C 1
ATOM 791 O O . ALA A 1 101 ? -2.484 3.419 -14.809 1.00 95.25 101 ALA A O 1
ATOM 792 N N . SER A 1 102 ? -0.439 2.707 -15.390 1.00 96.56 102 SER A N 1
ATOM 793 C CA . SER A 1 102 ? -0.807 2.455 -16.784 1.00 96.56 102 SER A CA 1
ATOM 794 C C . SER A 1 102 ? -1.772 1.265 -16.904 1.00 96.56 102 SER A C 1
ATOM 796 O O . SER A 1 102 ? -1.785 0.365 -16.060 1.00 96.56 102 SER A O 1
ATOM 798 N N . ALA A 1 103 ? -2.529 1.190 -18.002 1.00 97.12 103 ALA A N 1
ATOM 799 C CA . ALA A 1 103 ? -3.433 0.066 -18.251 1.00 97.12 103 ALA A CA 1
ATOM 800 C C . ALA A 1 103 ? -2.713 -1.298 -18.284 1.00 97.12 103 ALA A C 1
ATOM 802 O O . ALA A 1 103 ? -3.280 -2.307 -17.866 1.00 97.12 103 ALA A O 1
ATOM 803 N N . SER A 1 104 ? -1.467 -1.358 -18.772 1.00 97.81 104 SER A N 1
ATOM 804 C CA . SER A 1 104 ? -0.681 -2.599 -18.773 1.00 97.81 104 SER A CA 1
ATOM 805 C C . SER A 1 104 ? -0.253 -2.995 -17.357 1.00 97.81 104 SER A C 1
ATOM 807 O O . SER A 1 104 ? -0.380 -4.165 -16.995 1.00 97.81 104 SER A O 1
ATOM 809 N N . THR A 1 105 ? 0.167 -2.026 -16.537 1.00 98.12 105 THR A N 1
ATOM 810 C CA . THR A 1 105 ? 0.473 -2.228 -15.114 1.00 98.12 105 THR A CA 1
ATOM 811 C C . THR A 1 105 ? -0.745 -2.749 -14.356 1.00 98.12 105 THR A C 1
ATOM 813 O O . THR A 1 105 ? -0.625 -3.735 -13.637 1.00 98.12 105 THR A O 1
ATOM 816 N N . ILE A 1 106 ? -1.922 -2.142 -14.556 1.00 98.31 106 ILE A N 1
ATOM 817 C CA . ILE A 1 106 ? -3.166 -2.548 -13.884 1.00 98.31 106 ILE A CA 1
ATOM 818 C C . ILE A 1 106 ? -3.510 -4.006 -14.202 1.00 98.31 106 ILE A C 1
ATOM 820 O O . ILE A 1 106 ? -3.772 -4.779 -13.284 1.00 98.31 106 ILE A O 1
ATOM 824 N N . ARG A 1 107 ? -3.469 -4.413 -15.480 1.00 98.62 107 ARG A N 1
ATOM 825 C CA . ARG A 1 107 ? -3.784 -5.799 -15.877 1.00 98.62 107 ARG A CA 1
ATOM 826 C C . ARG A 1 107 ? -2.823 -6.811 -15.256 1.00 98.62 107 ARG A C 1
ATOM 828 O O . ARG A 1 107 ? -3.269 -7.825 -14.729 1.00 98.62 107 ARG A O 1
ATOM 835 N N . ARG A 1 108 ? -1.519 -6.522 -15.295 1.00 98.62 108 ARG A N 1
ATOM 836 C CA . ARG A 1 108 ? -0.479 -7.375 -14.699 1.00 98.62 108 ARG A CA 1
ATOM 837 C C . ARG A 1 108 ? -0.640 -7.497 -13.186 1.00 98.62 108 ARG A C 1
ATOM 839 O O . ARG A 1 108 ? -0.597 -8.599 -12.655 1.00 98.62 108 ARG A O 1
ATOM 846 N N . ALA A 1 109 ? -0.891 -6.378 -12.509 1.00 98.62 109 ALA A N 1
ATOM 847 C CA . ALA A 1 109 ? -1.118 -6.357 -11.072 1.00 98.62 109 ALA A CA 1
ATOM 848 C C . ALA A 1 109 ? -2.360 -7.167 -10.673 1.00 98.62 109 ALA A C 1
ATOM 850 O O . ALA A 1 109 ? -2.285 -8.027 -9.797 1.00 98.62 109 ALA A O 1
ATOM 851 N N . HIS A 1 110 ? -3.479 -6.937 -11.367 1.00 98.69 110 HIS A N 1
ATOM 852 C CA . HIS A 1 110 ? -4.753 -7.604 -11.100 1.00 98.69 110 HIS A CA 1
ATOM 853 C C . HIS A 1 110 ? -4.679 -9.126 -11.301 1.00 98.69 110 HIS A C 1
ATOM 855 O O . HIS A 1 110 ? -5.387 -9.867 -10.625 1.00 98.69 110 HIS A O 1
ATOM 861 N N . ALA A 1 111 ? -3.801 -9.603 -12.190 1.00 98.62 111 ALA A N 1
ATOM 862 C CA . ALA A 1 111 ? -3.572 -11.032 -12.392 1.00 98.62 111 ALA A CA 1
ATOM 863 C C . ALA A 1 111 ? -2.885 -11.718 -11.191 1.00 98.62 111 ALA A C 1
ATOM 865 O O . ALA A 1 111 ? -3.047 -12.922 -11.011 1.00 98.62 111 ALA A O 1
ATOM 866 N N . VAL A 1 112 ? -2.134 -10.974 -10.366 1.00 98.75 112 VAL A N 1
ATOM 867 C CA . VAL A 1 112 ? -1.489 -11.497 -9.145 1.00 98.75 112 VAL A CA 1
ATOM 868 C C . VAL A 1 112 ? -2.455 -11.493 -7.960 1.00 98.75 112 VAL A C 1
ATOM 870 O O . VAL A 1 112 ? -2.546 -12.479 -7.225 1.00 98.75 112 VAL A O 1
ATOM 873 N N . HIS A 1 113 ? -3.166 -10.381 -7.765 1.00 98.69 113 HIS A N 1
ATOM 874 C CA . HIS A 1 113 ? -4.233 -10.240 -6.775 1.00 98.69 113 HIS A CA 1
ATOM 875 C C . HIS A 1 113 ? -5.211 -9.138 -7.220 1.00 98.69 113 HIS A C 1
ATOM 877 O O . HIS A 1 113 ? -4.751 -8.122 -7.752 1.00 98.69 113 HIS A O 1
ATOM 883 N N . PRO A 1 114 ? -6.532 -9.279 -6.992 1.00 98.62 114 PRO A N 1
ATOM 884 C CA . PRO A 1 114 ? -7.510 -8.284 -7.420 1.00 98.62 114 PRO A CA 1
ATOM 885 C C . PRO A 1 114 ? -7.213 -6.864 -6.917 1.00 98.62 114 PRO A C 1
ATOM 887 O O . PRO A 1 114 ? -7.107 -6.603 -5.720 1.00 98.62 114 PRO A O 1
ATOM 890 N N . ILE A 1 115 ? -7.133 -5.918 -7.852 1.00 98.19 115 ILE A N 1
ATOM 891 C CA . ILE A 1 115 ? -7.111 -4.480 -7.555 1.00 98.19 115 ILE A CA 1
ATOM 892 C C . ILE A 1 115 ? -8.539 -3.998 -7.312 1.00 98.19 115 ILE A C 1
ATOM 894 O O . ILE A 1 115 ? -9.399 -4.168 -8.174 1.00 98.19 115 ILE A O 1
ATOM 898 N N . THR A 1 116 ? -8.774 -3.376 -6.158 1.00 98.12 116 THR A N 1
ATOM 899 C CA . THR A 1 116 ? -10.089 -2.859 -5.743 1.00 98.12 116 THR A CA 1
ATOM 900 C C . THR A 1 116 ? -10.366 -1.466 -6.299 1.00 98.12 116 THR A C 1
ATOM 902 O O . THR A 1 116 ? -11.500 -1.153 -6.646 1.00 98.12 116 THR A O 1
ATOM 905 N N . ALA A 1 117 ? -9.337 -0.621 -6.397 1.00 97.44 117 ALA A N 1
ATOM 906 C CA . ALA A 1 117 ? -9.488 0.761 -6.836 1.00 97.44 117 ALA A CA 1
ATOM 907 C C . ALA A 1 117 ? -8.270 1.257 -7.620 1.00 97.44 117 ALA A C 1
ATOM 909 O O . ALA A 1 117 ? -7.127 0.885 -7.340 1.00 97.44 117 ALA A O 1
ATOM 910 N N . VAL A 1 118 ? -8.522 2.155 -8.571 1.00 95.25 118 VAL A N 1
ATOM 911 C CA . VAL A 1 118 ? -7.488 2.933 -9.257 1.00 95.25 118 VAL A CA 1
ATOM 912 C C . VAL A 1 118 ? -7.760 4.409 -8.994 1.00 95.25 118 VAL A C 1
ATOM 914 O O . VAL A 1 118 ? -8.839 4.901 -9.313 1.00 95.25 118 VAL A O 1
ATOM 917 N N . GLN A 1 119 ? -6.790 5.108 -8.406 1.00 94.12 119 GLN A N 1
ATOM 918 C CA . GLN A 1 119 ? -6.844 6.557 -8.227 1.00 94.12 119 GLN A CA 1
ATOM 919 C C . GLN A 1 119 ? -6.090 7.244 -9.375 1.00 94.12 119 GLN A C 1
ATOM 921 O O . GLN A 1 119 ? -4.899 6.991 -9.572 1.00 94.12 119 GLN A O 1
ATOM 926 N N . ILE A 1 120 ? -6.787 8.123 -10.093 1.00 88.31 120 ILE A N 1
ATOM 927 C CA . ILE A 1 120 ? -6.270 8.924 -11.213 1.00 88.31 120 ILE A CA 1
ATOM 928 C C . ILE A 1 120 ? -6.462 10.402 -10.849 1.00 88.31 120 ILE A C 1
ATOM 930 O O . ILE A 1 120 ? -7.484 10.736 -10.237 1.00 88.31 120 ILE A O 1
ATOM 934 N N . GLY A 1 121 ? -5.499 11.261 -11.182 1.00 70.69 121 GLY A N 1
ATOM 935 C CA . GLY A 1 121 ? -5.548 12.704 -10.932 1.00 70.69 121 GLY A CA 1
ATOM 936 C C . GLY A 1 121 ? -4.915 13.537 -12.034 1.00 70.69 121 GLY A C 1
ATOM 937 O O . GLY A 1 121 ? -4.116 12.988 -12.821 1.00 70.69 121 GLY A O 1
#

Radius of gyration: 14.12 Å; chains: 1; bounding box: 38×28×39 Å

Sequence (121 aa):
YGPETNELLLAKALKDGFREKVELATKFGITLSQDGKFGIRGDAEYVRSACEASLRRLGVTSIDLYYQHRIDTTVPIEVTMGELKKLVEEGKIKYIGLSEASASTIRRAHAVHPITAVQIG

InterPro domains:
  IPR023210 NADP-dependent oxidoreductase domain [PF00248] (1-120)
  IPR036812 NAD(P)-dependent oxidoreductase domain superfamily [G3DSA:3.20.20.100] (1-121)
  IPR036812 NAD(P)-dependent oxidoreductase domain superfamily [SSF51430] (1-120)
  IPR050791 Aldo/Keto Reductase [PTHR43625] (1-120)